Protein AF-A0A183B681-F1 (afdb_monomer_lite)

pLDDT: mean 75.97, std 15.19, range [44.88, 96.5]

Organism: NCBI:txid27848

Radius of gyration: 24.4 Å; chains: 1; bounding box: 61×31×56 Å

InterPro domains:
  IPR003008 Tubulin/FtsZ, GTPase domain [PF00091] (7-133)
  IPR036525 Tubulin/FtsZ, GTPase domain superfamily [G3DSA:3.40.50.1440] (4-135)
  IPR036525 Tubulin/FtsZ, GTPase domain superfamily [SSF52490] (5-134)

Sequence (135 aa):
MYRERQLIHLHVGQAGVQTANALWELYCLEHQIKPDGRKEASAFDQLQKRISDTKTAGAKRLNVEDLDSRLIDTTEMRSAIKKPVPAPGSELNKAVEQTRDLDNAAHETLFEVSPFGQFVPRAIFVDSEPSVIGR

Structure (mmCIF, N/CA/C/O backbone):
data_AF-A0A183B681-F1
#
_entry.id   AF-A0A183B681-F1
#
loop_
_atom_site.group_PDB
_atom_site.id
_atom_site.type_symbol
_atom_site.label_atom_id
_atom_site.label_alt_id
_atom_site.label_comp_id
_atom_site.label_asym_id
_atom_site.label_entity_id
_atom_site.label_seq_id
_atom_site.pdbx_PDB_ins_code
_atom_site.Cartn_x
_atom_site.Cartn_y
_atom_site.Cartn_z
_atom_site.occupancy
_atom_site.B_iso_or_equiv
_atom_site.auth_seq_id
_atom_site.auth_comp_id
_atom_site.auth_asym_id
_atom_site.auth_atom_id
_atom_site.pdbx_PDB_model_num
ATOM 1 N N . MET A 1 1 ? 14.996 -7.060 23.087 1.00 44.88 1 MET A N 1
ATOM 2 C CA . MET A 1 1 ? 14.170 -6.072 22.365 1.00 44.88 1 MET A CA 1
ATOM 3 C C . MET A 1 1 ? 14.525 -6.206 20.891 1.00 44.88 1 MET A C 1
ATOM 5 O O . MET A 1 1 ? 15.626 -5.823 20.518 1.00 44.88 1 MET A O 1
ATOM 9 N N . TYR A 1 2 ? 13.701 -6.884 20.091 1.00 53.03 2 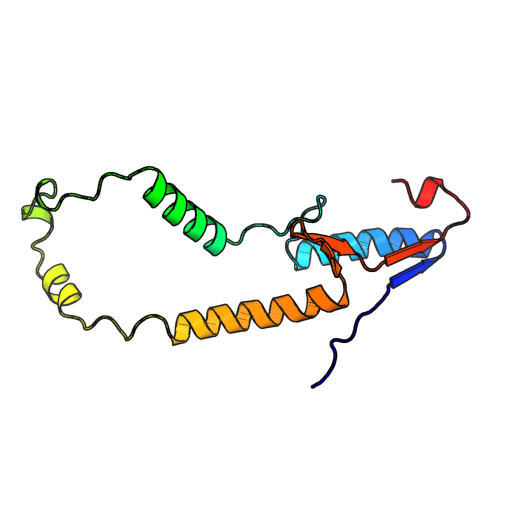TYR A N 1
ATOM 10 C CA . TYR A 1 2 ? 13.933 -6.967 18.645 1.00 53.03 2 TYR A CA 1
ATOM 11 C C . TYR A 1 2 ? 13.355 -5.705 18.004 1.00 53.03 2 TYR A C 1
ATOM 13 O O . TYR A 1 2 ? 12.236 -5.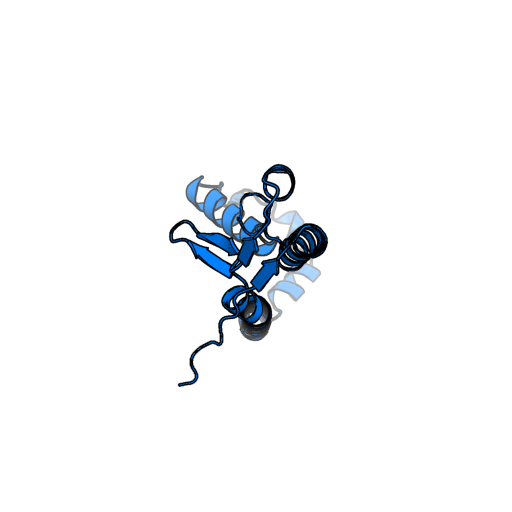323 18.326 1.00 53.03 2 TYR A O 1
ATOM 21 N N . ARG A 1 3 ? 14.140 -5.031 17.158 1.00 61.47 3 ARG A N 1
ATOM 22 C CA . ARG A 1 3 ? 13.639 -3.944 16.309 1.00 61.47 3 ARG A CA 1
ATOM 23 C C . ARG A 1 3 ? 12.778 -4.546 15.201 1.00 61.47 3 ARG A C 1
ATOM 25 O O . ARG A 1 3 ? 13.164 -5.567 14.627 1.00 61.47 3 ARG A O 1
ATOM 32 N N . GLU A 1 4 ? 11.660 -3.901 14.896 1.00 71.44 4 GLU A N 1
ATOM 33 C CA . GLU A 1 4 ? 10.856 -4.197 13.709 1.00 71.44 4 GLU A CA 1
ATOM 34 C C . GLU A 1 4 ? 11.713 -4.094 12.444 1.00 71.44 4 GLU A C 1
ATOM 36 O O . GLU A 1 4 ? 12.576 -3.218 12.312 1.00 71.44 4 GLU A O 1
ATOM 41 N N . ARG A 1 5 ? 11.507 -5.039 11.523 1.00 81.38 5 ARG A N 1
ATOM 42 C CA . ARG A 1 5 ? 12.205 -5.074 10.238 1.00 81.38 5 ARG A CA 1
ATOM 43 C C . ARG A 1 5 ? 11.362 -4.332 9.215 1.00 81.38 5 ARG A C 1
ATOM 45 O O . ARG A 1 5 ? 10.223 -4.711 8.957 1.00 81.38 5 ARG A O 1
ATOM 52 N N . GLN A 1 6 ? 11.946 -3.292 8.639 1.00 84.69 6 GLN A N 1
ATOM 53 C CA . GLN A 1 6 ? 11.330 -2.483 7.595 1.00 84.69 6 GLN A CA 1
ATOM 54 C C . GLN A 1 6 ? 11.889 -2.891 6.237 1.00 84.69 6 GLN A C 1
ATOM 56 O O . GLN A 1 6 ? 13.064 -3.256 6.131 1.00 84.69 6 GLN A O 1
ATOM 61 N N . LEU A 1 7 ? 11.047 -2.822 5.210 1.00 89.44 7 LEU A N 1
ATOM 62 C CA . LEU A 1 7 ? 11.406 -3.183 3.847 1.00 89.44 7 LEU A CA 1
ATOM 63 C C . LEU A 1 7 ? 11.119 -1.998 2.920 1.00 89.44 7 LEU A C 1
ATOM 65 O O . LEU 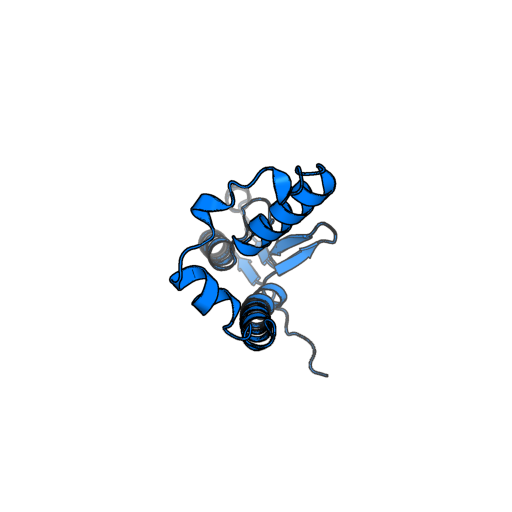A 1 7 ? 10.088 -1.345 3.039 1.00 89.44 7 LEU A O 1
ATOM 69 N N . ILE A 1 8 ? 12.055 -1.707 2.014 1.00 93.44 8 ILE A N 1
ATOM 70 C CA . ILE A 1 8 ? 11.882 -0.694 0.967 1.00 93.44 8 ILE A CA 1
ATOM 71 C C . ILE A 1 8 ? 11.757 -1.419 -0.368 1.00 93.44 8 ILE A C 1
ATOM 73 O O . ILE A 1 8 ? 12.655 -2.165 -0.761 1.00 93.44 8 ILE A O 1
ATOM 77 N N . HIS A 1 9 ? 10.651 -1.188 -1.067 1.00 95.00 9 HIS A N 1
ATOM 78 C CA . HIS A 1 9 ? 10.435 -1.672 -2.422 1.00 95.00 9 HIS A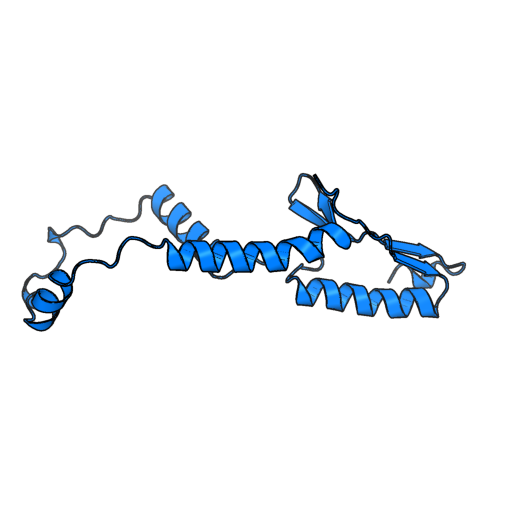 CA 1
ATOM 79 C C . HIS A 1 9 ? 11.103 -0.728 -3.429 1.00 95.00 9 HIS A C 1
ATOM 81 O O . HIS A 1 9 ? 10.773 0.453 -3.484 1.00 95.00 9 HIS A O 1
ATOM 87 N N . LEU A 1 10 ? 12.019 -1.241 -4.251 1.00 96.25 10 LEU A N 1
ATOM 88 C CA . LEU A 1 10 ? 12.596 -0.505 -5.378 1.00 96.25 10 LEU A CA 1
ATOM 89 C C . LEU A 1 10 ? 12.091 -1.112 -6.687 1.00 96.25 10 LEU A C 1
ATOM 91 O O . LEU A 1 10 ? 12.391 -2.263 -7.002 1.00 96.25 10 LEU A O 1
ATOM 95 N N . HIS A 1 11 ? 11.351 -0.324 -7.457 1.00 96.50 11 HIS A N 1
ATOM 96 C CA . HIS A 1 11 ? 10.763 -0.729 -8.726 1.00 96.50 11 HIS A CA 1
ATOM 97 C C . HIS A 1 11 ? 11.400 0.069 -9.861 1.00 96.50 11 HIS A C 1
ATOM 99 O O . HIS A 1 11 ? 11.307 1.295 -9.890 1.00 96.50 11 HIS A O 1
ATOM 105 N N . VAL A 1 12 ? 12.074 -0.627 -10.780 1.00 95.75 12 VAL A N 1
ATOM 106 C CA . VAL A 1 12 ? 12.876 -0.001 -11.840 1.00 95.75 12 VAL A CA 1
ATOM 107 C C . VAL A 1 12 ? 12.372 -0.414 -13.218 1.00 95.75 12 VAL A C 1
ATOM 109 O O . VAL A 1 12 ? 12.181 -1.602 -13.487 1.00 95.75 12 VAL A O 1
ATOM 112 N N . GLY A 1 13 ? 12.213 0.576 -14.092 1.00 95.69 13 GLY A N 1
ATOM 113 C CA . GLY A 1 13 ? 11.792 0.425 -15.477 1.00 95.69 13 GLY A CA 1
ATOM 114 C C . GLY A 1 13 ? 10.314 0.072 -15.638 1.00 95.69 13 GLY A C 1
ATOM 115 O O . GLY A 1 13 ? 9.612 -0.289 -14.689 1.00 95.69 13 GLY A O 1
ATOM 116 N N . GLN A 1 14 ? 9.863 0.118 -16.888 1.00 94.44 14 GLN A N 1
ATOM 117 C CA . GLN A 1 14 ? 8.446 0.102 -17.231 1.00 94.44 14 GLN A CA 1
ATOM 118 C C . GLN A 1 14 ? 7.693 -1.132 -16.717 1.00 94.44 14 GLN A C 1
ATOM 120 O O . GLN A 1 14 ? 6.569 -1.020 -16.224 1.00 94.44 14 GLN A O 1
ATOM 125 N N . ALA A 1 15 ? 8.304 -2.314 -16.809 1.00 94.69 15 ALA A N 1
ATOM 126 C CA . ALA A 1 15 ? 7.712 -3.549 -16.296 1.00 94.69 15 ALA A CA 1
ATOM 127 C C . ALA A 1 15 ? 7.658 -3.564 -14.759 1.00 94.69 15 ALA A C 1
ATOM 129 O O . ALA A 1 15 ? 6.668 -4.013 -14.176 1.00 94.69 15 ALA A O 1
ATOM 130 N N . GLY A 1 16 ? 8.705 -3.050 -14.106 1.00 95.44 16 GLY A N 1
ATOM 131 C CA . GLY A 1 16 ? 8.790 -2.968 -12.653 1.00 95.44 16 GLY A CA 1
ATOM 132 C C . GLY A 1 16 ? 7.723 -2.044 -12.079 1.00 95.44 16 GLY A C 1
ATOM 133 O O . GLY A 1 16 ? 7.015 -2.445 -11.161 1.00 95.44 16 GLY A O 1
ATOM 134 N N . VAL A 1 17 ? 7.562 -0.851 -12.659 1.00 94.56 17 VAL A N 1
ATOM 135 C CA . VAL A 1 17 ? 6.559 0.137 -12.229 1.00 94.56 17 VAL A CA 1
ATOM 136 C C . VAL A 1 17 ? 5.134 -0.378 -12.436 1.00 94.56 17 VAL A C 1
ATOM 138 O O . VAL A 1 17 ? 4.323 -0.314 -11.519 1.00 94.56 17 VAL A O 1
ATOM 141 N N . GLN A 1 18 ? 4.825 -0.968 -13.594 1.00 93.12 18 GLN A N 1
ATOM 142 C CA . GLN A 1 18 ? 3.479 -1.502 -13.841 1.00 93.12 18 GLN A CA 1
ATOM 143 C C . GLN A 1 18 ? 3.121 -2.650 -12.894 1.00 93.12 18 GLN A C 1
ATOM 145 O O . GLN A 1 18 ? 2.011 -2.701 -12.368 1.00 93.12 18 GLN A O 1
ATOM 150 N N . THR A 1 19 ? 4.072 -3.551 -12.637 1.00 95.38 19 THR A N 1
ATOM 151 C CA . THR A 1 19 ? 3.871 -4.641 -11.672 1.00 95.38 19 THR A CA 1
ATOM 152 C C . THR A 1 19 ? 3.677 -4.086 -10.263 1.00 95.38 19 THR A C 1
ATOM 154 O O . THR A 1 19 ? 2.816 -4.550 -9.521 1.00 95.38 19 THR A O 1
ATOM 157 N N . ALA A 1 20 ? 4.459 -3.072 -9.898 1.00 95.12 20 ALA A N 1
ATOM 158 C CA . ALA A 1 20 ? 4.370 -2.421 -8.604 1.00 95.12 20 ALA A CA 1
ATOM 159 C C . ALA A 1 20 ? 3.009 -1.768 -8.368 1.00 95.12 20 ALA A C 1
ATOM 161 O O . ALA A 1 20 ? 2.467 -1.929 -7.282 1.00 95.12 20 ALA A O 1
ATOM 162 N N . ASN A 1 21 ? 2.436 -1.093 -9.366 1.00 93.31 21 ASN A N 1
ATOM 163 C CA . ASN A 1 21 ? 1.109 -0.489 -9.236 1.00 93.31 21 ASN A CA 1
ATOM 164 C C . ASN A 1 21 ? 0.057 -1.542 -8.866 1.00 93.31 21 ASN A C 1
ATOM 166 O O . ASN A 1 21 ? -0.654 -1.373 -7.879 1.00 93.31 21 ASN A O 1
ATOM 170 N N . ALA A 1 22 ? 0.039 -2.676 -9.572 1.00 94.00 22 ALA A N 1
ATOM 171 C CA . ALA A 1 22 ? -0.872 -3.776 -9.257 1.00 94.00 22 ALA A CA 1
ATOM 172 C C . ALA A 1 22 ? -0.618 -4.380 -7.860 1.00 94.00 22 ALA A C 1
ATOM 174 O O . ALA A 1 22 ? -1.563 -4.704 -7.141 1.00 94.00 22 ALA A O 1
ATOM 175 N N . LEU A 1 23 ? 0.649 -4.515 -7.449 1.00 94.56 23 LEU A N 1
ATOM 176 C CA . LEU A 1 23 ? 1.002 -5.008 -6.112 1.00 94.56 23 LEU A CA 1
ATOM 177 C C . LEU A 1 23 ? 0.544 -4.052 -5.008 1.00 94.56 23 LEU A C 1
ATOM 179 O O . LEU A 1 23 ? -0.015 -4.500 -4.014 1.00 94.56 23 LEU A O 1
ATOM 183 N N . TRP A 1 24 ? 0.754 -2.748 -5.175 1.00 93.75 24 TRP A N 1
ATOM 184 C CA . TRP A 1 24 ? 0.355 -1.752 -4.182 1.00 93.75 24 TRP A CA 1
ATOM 185 C C . TRP A 1 24 ? -1.161 -1.590 -4.100 1.00 93.75 24 TRP A C 1
ATOM 187 O O . TRP A 1 24 ? -1.678 -1.412 -3.000 1.00 93.75 24 TRP A O 1
ATOM 197 N N . GLU A 1 25 ? -1.887 -1.725 -5.212 1.00 92.88 25 GLU A N 1
ATOM 198 C CA . GLU A 1 25 ? -3.349 -1.842 -5.183 1.00 92.88 25 GLU A CA 1
ATOM 199 C C . GLU A 1 25 ? -3.792 -3.054 -4.355 1.00 92.88 25 GLU A C 1
ATOM 201 O O . GLU A 1 25 ? -4.648 -2.921 -3.478 1.00 92.88 25 GLU A O 1
ATOM 206 N N . LEU A 1 26 ? -3.171 -4.217 -4.573 1.00 92.56 26 LEU A N 1
ATOM 207 C CA . LEU A 1 26 ? -3.486 -5.432 -3.824 1.00 92.56 26 LEU A CA 1
ATOM 208 C C . LEU A 1 26 ? -3.168 -5.287 -2.329 1.00 92.56 26 LEU A C 1
ATOM 210 O O . LEU A 1 26 ? -4.022 -5.595 -1.501 1.00 92.56 26 LEU A O 1
ATOM 214 N N . TYR A 1 27 ? -1.991 -4.767 -1.973 1.00 91.12 27 TYR A N 1
ATOM 215 C CA . TYR A 1 27 ? -1.615 -4.536 -0.574 1.00 91.12 27 TYR A CA 1
ATOM 216 C C . TYR A 1 27 ? -2.572 -3.567 0.118 1.00 91.12 27 TYR A C 1
ATOM 218 O O . TYR A 1 27 ? -2.966 -3.788 1.263 1.00 91.12 27 TYR A O 1
ATOM 226 N N . CYS A 1 28 ? -2.994 -2.509 -0.575 1.00 91.06 28 CYS A N 1
ATOM 227 C CA . CYS A 1 28 ? -4.004 -1.599 -0.053 1.00 91.06 28 CYS A CA 1
ATOM 228 C C . CYS A 1 28 ? -5.335 -2.322 0.198 1.00 91.06 28 CYS A C 1
ATOM 230 O O . CYS A 1 28 ? -5.916 -2.157 1.269 1.00 91.06 28 CYS A O 1
ATOM 232 N N . LEU A 1 29 ? -5.796 -3.169 -0.726 1.00 88.81 29 LEU A N 1
ATOM 233 C CA . LEU A 1 29 ? -7.033 -3.937 -0.555 1.00 88.81 29 LEU A CA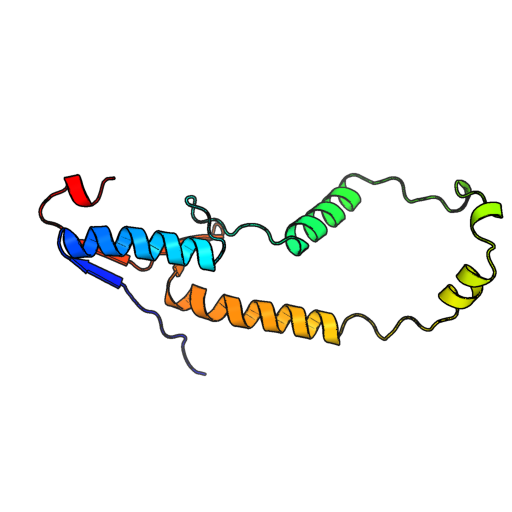 1
ATOM 234 C C . LEU A 1 29 ? -6.958 -4.927 0.613 1.00 88.81 29 LEU A C 1
ATOM 236 O O . LEU A 1 29 ? -7.870 -4.961 1.439 1.00 88.81 29 LEU A O 1
ATOM 240 N N . GLU A 1 30 ? -5.871 -5.692 0.720 1.00 88.19 30 GLU A N 1
ATOM 241 C CA . GLU A 1 30 ? -5.666 -6.659 1.808 1.00 88.19 30 GLU A CA 1
ATOM 242 C C . GLU A 1 30 ? -5.690 -5.974 3.180 1.00 88.19 30 GLU A C 1
ATOM 244 O O . GLU A 1 30 ? -6.303 -6.473 4.127 1.00 88.19 30 GLU A O 1
ATOM 249 N N . HIS A 1 31 ? -5.102 -4.780 3.273 1.00 84.75 31 HIS A N 1
ATOM 250 C CA . HIS A 1 31 ? -5.036 -4.007 4.512 1.00 84.75 31 HIS A CA 1
ATOM 251 C C . HIS A 1 31 ? -6.196 -3.026 4.714 1.00 84.75 31 HIS A C 1
ATOM 253 O O . HIS A 1 31 ? -6.185 -2.261 5.684 1.00 84.75 31 HIS A O 1
ATOM 259 N N . GLN A 1 32 ? -7.198 -3.047 3.829 1.00 88.62 32 GLN A N 1
ATOM 260 C CA . GLN A 1 32 ? -8.328 -2.114 3.821 1.00 88.62 32 GLN A CA 1
ATOM 261 C C . GLN A 1 32 ? -7.885 -0.640 3.841 1.00 88.62 32 GLN A C 1
ATOM 263 O O . GLN A 1 32 ? -8.503 0.207 4.483 1.00 88.62 32 GLN A O 1
ATOM 268 N N . ILE A 1 33 ? -6.787 -0.321 3.163 1.00 89.75 33 ILE A N 1
ATOM 269 C CA . ILE A 1 33 ? -6.288 1.038 2.974 1.00 89.75 33 ILE A CA 1
ATOM 270 C C . ILE A 1 33 ? -6.911 1.589 1.695 1.00 89.75 33 ILE A C 1
ATOM 272 O O . ILE A 1 33 ? -6.820 1.004 0.617 1.00 89.75 33 ILE A O 1
ATOM 276 N N . LYS A 1 34 ? -7.570 2.734 1.815 1.00 91.44 34 LYS A N 1
ATOM 277 C CA . LYS A 1 34 ? -8.166 3.443 0.686 1.00 91.44 34 LYS A CA 1
ATOM 278 C C . LYS A 1 34 ? -7.085 4.137 -0.152 1.00 91.44 34 LYS A C 1
ATOM 280 O O . LYS A 1 34 ? -6.005 4.418 0.367 1.00 91.44 34 LYS A O 1
ATOM 285 N N . PRO A 1 35 ? -7.378 4.512 -1.412 1.00 90.81 35 PRO A N 1
ATOM 286 C CA . PRO A 1 35 ? -6.432 5.251 -2.255 1.00 90.81 35 PRO A CA 1
ATOM 287 C C . PRO A 1 35 ? -5.968 6.595 -1.668 1.00 90.81 35 PRO A C 1
ATOM 289 O O . PRO A 1 35 ? -4.920 7.106 -2.043 1.00 90.81 35 PRO A O 1
ATOM 292 N N . ASP A 1 36 ? -6.724 7.171 -0.726 1.00 91.44 36 ASP A N 1
ATOM 293 C CA . ASP A 1 36 ? -6.328 8.369 0.026 1.00 91.44 36 ASP A CA 1
ATOM 294 C C . ASP A 1 36 ? -5.340 8.069 1.173 1.00 91.44 36 ASP A C 1
ATOM 296 O O . ASP A 1 36 ? -4.959 8.968 1.923 1.00 91.44 36 ASP A O 1
ATOM 300 N N . GLY A 1 37 ? -4.922 6.812 1.329 1.00 89.56 37 GLY A N 1
ATOM 301 C CA . GLY A 1 37 ? -4.028 6.335 2.374 1.00 89.56 37 GLY A CA 1
ATOM 302 C C . GLY A 1 37 ? -4.695 6.178 3.740 1.00 89.56 37 GLY A C 1
ATOM 303 O O . GLY A 1 37 ? -3.988 6.024 4.731 1.00 89.56 37 GLY A O 1
ATOM 304 N N . ARG A 1 38 ? -6.029 6.232 3.854 1.00 89.38 38 ARG A N 1
ATOM 305 C CA . ARG A 1 38 ? -6.729 6.012 5.131 1.00 89.38 38 ARG A CA 1
ATOM 306 C C . ARG A 1 38 ? -7.239 4.583 5.243 1.00 89.38 38 ARG A C 1
ATOM 308 O O . ARG A 1 38 ? -7.832 4.058 4.305 1.00 89.38 38 ARG A O 1
ATOM 315 N N . LYS A 1 39 ? -7.080 3.969 6.417 1.00 85.69 39 LYS A N 1
ATOM 316 C CA . LYS A 1 39 ? -7.678 2.657 6.697 1.00 85.69 39 LYS A CA 1
ATOM 317 C C . LYS A 1 39 ? -9.202 2.782 6.778 1.00 85.69 39 LYS A C 1
ATOM 319 O O . LYS A 1 39 ? -9.733 3.745 7.339 1.00 85.69 39 LYS A O 1
ATOM 324 N N . GLU A 1 40 ? -9.915 1.835 6.189 1.00 82.81 40 GLU A N 1
ATOM 325 C CA . GLU A 1 40 ? -11.357 1.740 6.312 1.00 82.81 40 GLU A CA 1
ATOM 326 C C . GLU A 1 40 ? -11.720 1.422 7.763 1.00 82.81 40 GLU A C 1
ATOM 328 O O . GLU A 1 40 ? -11.130 0.551 8.399 1.00 82.81 40 GLU A O 1
ATOM 333 N N . ALA A 1 41 ? -12.672 2.177 8.314 1.00 71.81 41 ALA A N 1
ATOM 334 C CA . ALA A 1 41 ? -13.126 1.945 9.674 1.00 71.81 41 ALA A CA 1
ATOM 335 C C . ALA A 1 41 ? -13.787 0.567 9.736 1.00 71.81 41 ALA A C 1
ATOM 337 O O . ALA A 1 41 ? -14.765 0.326 9.020 1.00 71.81 41 ALA A O 1
ATOM 338 N N . SER A 1 42 ? -13.293 -0.311 10.608 1.00 70.31 42 SER A N 1
ATOM 339 C CA . SER A 1 42 ? -13.921 -1.612 10.814 1.00 70.31 42 SER A CA 1
ATOM 340 C C . SER A 1 42 ? -15.364 -1.430 11.295 1.00 70.31 42 SER A C 1
ATOM 342 O O . SER A 1 42 ? -15.732 -0.388 11.850 1.00 70.31 42 SER A O 1
ATOM 344 N N . ALA A 1 43 ? -16.208 -2.451 11.129 1.00 72.50 43 ALA A N 1
ATOM 345 C CA . ALA A 1 43 ? -17.572 -2.420 11.666 1.00 72.50 43 ALA A CA 1
ATOM 346 C C . ALA A 1 43 ? -17.590 -2.095 13.174 1.00 72.50 43 ALA A C 1
ATOM 348 O O . ALA A 1 43 ? -18.498 -1.419 13.663 1.00 72.50 43 ALA A O 1
ATOM 349 N N . PHE A 1 44 ? -16.551 -2.526 13.896 1.00 71.69 44 PHE A N 1
ATOM 350 C CA . PHE A 1 44 ? -16.349 -2.209 15.301 1.00 71.69 44 PHE A CA 1
ATOM 351 C C . PHE A 1 44 ? -16.017 -0.726 15.524 1.00 71.69 44 PHE A C 1
ATOM 353 O O . PHE A 1 44 ? -16.672 -0.086 16.344 1.00 71.69 44 PHE A O 1
ATOM 360 N N . ASP A 1 45 ? -15.089 -0.145 14.757 1.00 72.19 45 ASP A N 1
ATOM 361 C CA . ASP A 1 45 ? -14.747 1.284 14.850 1.00 72.19 45 ASP A CA 1
ATOM 362 C C . ASP A 1 45 ? -15.954 2.172 14.532 1.00 72.19 45 ASP A C 1
ATOM 364 O O . ASP A 1 45 ? -16.222 3.164 15.216 1.00 72.19 45 ASP A O 1
ATOM 368 N N . GLN A 1 46 ? -16.732 1.785 13.518 1.00 75.31 46 GLN A N 1
ATOM 369 C CA . GLN A 1 46 ? -17.972 2.464 13.151 1.00 75.31 46 GLN A CA 1
ATOM 370 C C . GLN A 1 46 ? -18.997 2.397 14.287 1.00 75.31 46 GLN A C 1
ATOM 372 O O . GLN A 1 46 ? -19.628 3.405 14.612 1.00 75.31 46 GLN A O 1
ATOM 377 N N . LEU A 1 47 ? -19.157 1.233 14.921 1.00 77.62 47 LEU A N 1
ATOM 378 C CA . LEU A 1 47 ? -20.051 1.067 16.062 1.00 77.62 47 LEU A CA 1
ATOM 379 C C . LEU A 1 47 ? -19.585 1.892 17.266 1.00 77.62 47 LEU A C 1
ATOM 381 O O . LEU A 1 47 ? -20.392 2.593 17.874 1.00 77.62 47 LEU A O 1
ATOM 385 N N . GLN A 1 48 ? -18.297 1.846 17.596 1.00 76.81 48 GLN A N 1
ATOM 386 C CA . GLN A 1 48 ? -17.727 2.592 18.711 1.00 76.81 48 GLN A CA 1
ATOM 387 C C . GLN A 1 48 ? -17.895 4.101 18.506 1.00 76.81 48 GLN A C 1
ATOM 389 O O . GLN A 1 48 ? -18.322 4.802 19.428 1.00 76.81 48 GLN A O 1
ATOM 394 N N . LYS A 1 49 ? -17.666 4.586 17.279 1.00 77.88 49 LYS A N 1
ATOM 395 C CA . LYS A 1 49 ? -17.955 5.968 16.889 1.00 77.88 49 LYS A CA 1
ATOM 396 C C . LYS A 1 49 ? -19.435 6.300 17.079 1.00 77.88 49 LYS A C 1
ATOM 398 O O . LYS A 1 49 ? -19.747 7.263 17.768 1.00 77.88 49 LYS A O 1
ATOM 403 N N . ARG A 1 50 ? -20.352 5.465 16.573 1.00 77.69 50 ARG A N 1
ATOM 404 C CA . ARG A 1 50 ? -21.803 5.663 16.748 1.00 77.69 50 ARG A CA 1
ATOM 405 C C . ARG A 1 50 ? -22.210 5.721 18.217 1.00 77.69 50 ARG A C 1
ATOM 407 O O . ARG A 1 50 ? -23.011 6.575 18.579 1.00 77.69 50 ARG A O 1
ATOM 414 N N . ILE A 1 51 ? -21.674 4.847 19.068 1.00 82.19 51 ILE A N 1
ATOM 415 C CA . ILE A 1 51 ? -21.953 4.851 20.512 1.00 82.19 51 ILE A CA 1
ATOM 416 C C . ILE A 1 51 ? -21.451 6.149 21.148 1.00 82.19 51 ILE A C 1
ATOM 418 O O . ILE A 1 51 ? -22.159 6.737 21.964 1.00 82.19 51 ILE A O 1
ATOM 422 N N . SER A 1 52 ? -20.250 6.598 20.780 1.00 74.44 52 SER A N 1
ATOM 423 C CA . SER A 1 52 ? -19.689 7.862 21.256 1.00 74.44 52 SER A CA 1
ATOM 424 C C . SER A 1 52 ? -20.552 9.048 20.830 1.00 74.44 52 SER A C 1
ATOM 426 O O . SER A 1 52 ? -21.003 9.792 21.693 1.00 74.44 52 SER A O 1
ATOM 428 N N . ASP A 1 53 ? -20.868 9.158 19.538 1.00 79.62 53 ASP A N 1
ATOM 429 C CA . ASP A 1 53 ? -21.703 10.223 18.969 1.00 79.62 53 ASP A CA 1
ATOM 430 C C . ASP A 1 53 ? -23.098 10.254 19.615 1.00 79.62 53 ASP A C 1
ATOM 432 O O . ASP A 1 53 ? -23.634 11.314 19.921 1.00 79.62 53 ASP A O 1
ATOM 436 N N . THR A 1 54 ? -23.669 9.081 19.902 1.00 72.00 54 THR A N 1
ATOM 437 C CA . THR A 1 54 ? -24.961 8.931 20.595 1.00 72.00 54 THR A CA 1
ATOM 438 C C . THR A 1 54 ? -24.888 9.418 22.052 1.00 72.00 54 THR A C 1
ATOM 440 O O . THR A 1 54 ? -25.857 9.981 22.566 1.00 72.00 54 THR A O 1
ATOM 443 N N . LYS A 1 55 ? -23.740 9.249 22.728 1.00 71.62 55 LYS A N 1
ATOM 444 C CA . LYS A 1 55 ? -23.508 9.782 24.083 1.00 71.62 55 LYS A CA 1
ATOM 445 C C . LYS A 1 55 ? -23.353 11.303 24.077 1.00 71.62 55 LYS A C 1
ATOM 447 O O . LYS A 1 55 ? -23.913 11.955 24.953 1.00 71.62 55 LYS A O 1
ATOM 452 N N . THR A 1 56 ? -22.631 11.871 23.111 1.00 68.62 56 THR A N 1
ATOM 453 C CA . THR A 1 56 ? -22.438 13.329 22.987 1.00 68.62 56 THR A CA 1
ATOM 454 C C . THR A 1 56 ? -23.683 14.051 22.488 1.00 68.62 56 THR A C 1
ATOM 456 O O . THR A 1 56 ? -23.959 15.153 22.949 1.00 68.62 56 THR A O 1
ATOM 459 N N . ALA A 1 57 ? -24.472 13.430 21.609 1.00 69.62 57 ALA A N 1
ATOM 460 C CA . ALA A 1 57 ? -25.744 13.971 21.134 1.00 69.62 57 ALA A CA 1
ATOM 461 C C . ALA A 1 57 ? -26.876 13.880 22.175 1.00 69.62 57 ALA A C 1
ATOM 463 O O . ALA A 1 57 ? -27.999 14.287 21.889 1.00 69.62 57 ALA A O 1
ATOM 464 N N . GLY A 1 58 ? -26.602 13.341 23.371 1.00 62.47 58 GLY A N 1
ATOM 465 C CA . GLY A 1 58 ? -27.594 13.229 24.434 1.00 62.47 58 GLY A CA 1
ATOM 466 C C . GLY A 1 58 ? -28.780 12.373 24.007 1.00 62.47 58 GLY A C 1
ATOM 467 O O . GLY A 1 58 ? -29.926 12.796 24.146 1.00 62.47 58 GLY A O 1
ATOM 468 N N . ALA A 1 59 ? -28.524 11.183 23.453 1.00 61.75 59 ALA A N 1
ATOM 469 C CA . ALA A 1 59 ? -29.607 10.266 23.130 1.00 61.75 59 ALA A CA 1
ATOM 470 C C . ALA A 1 59 ? -30.498 10.064 24.356 1.00 61.75 59 ALA A C 1
ATOM 472 O O . ALA A 1 59 ? -29.996 9.792 25.453 1.00 61.75 59 ALA A O 1
ATOM 473 N N . LYS A 1 60 ? -31.815 10.225 24.161 1.00 60.84 60 LYS A N 1
ATOM 474 C CA . LYS A 1 60 ? -32.812 10.048 25.216 1.00 60.84 60 LYS A CA 1
ATOM 475 C C . LYS A 1 60 ? -32.546 8.686 25.850 1.00 60.84 60 LYS A C 1
ATOM 477 O O . LYS A 1 60 ? -32.728 7.653 25.205 1.00 60.84 60 LYS A O 1
ATOM 482 N N . ARG A 1 61 ? -32.057 8.691 27.095 1.00 58.91 61 ARG A N 1
ATOM 483 C CA . ARG A 1 61 ? -31.970 7.478 27.906 1.00 58.91 61 ARG A CA 1
ATOM 484 C C . ARG A 1 61 ? -33.355 6.847 27.833 1.00 58.91 61 ARG A C 1
ATOM 486 O O . ARG A 1 61 ? -34.340 7.545 28.059 1.00 58.91 61 ARG A O 1
ATOM 493 N N . LEU A 1 62 ? -33.435 5.577 27.443 1.00 58.22 62 LEU A N 1
ATOM 494 C CA . LEU A 1 62 ? -34.687 4.836 27.535 1.00 58.22 62 LEU A CA 1
ATOM 495 C C . LEU A 1 62 ? -35.122 4.911 29.001 1.00 58.22 62 LEU A C 1
ATOM 497 O O . LEU A 1 62 ? -34.483 4.318 29.871 1.00 58.22 62 LEU A O 1
ATOM 501 N N . ASN A 1 63 ? -36.133 5.731 29.276 1.00 54.69 63 ASN A N 1
ATOM 502 C CA . ASN A 1 63 ? -36.691 5.858 30.607 1.00 54.69 63 ASN A CA 1
ATOM 503 C C . ASN A 1 63 ? -37.489 4.587 30.862 1.00 54.69 63 ASN A C 1
ATOM 505 O O . ASN A 1 63 ? -38.335 4.212 30.053 1.00 54.69 63 ASN A O 1
ATOM 509 N N . VAL A 1 64 ? -37.213 3.924 31.982 1.00 59.22 64 VAL A N 1
ATOM 510 C CA . VAL A 1 64 ? -37.915 2.692 32.377 1.00 59.22 64 VAL A CA 1
ATOM 511 C C . VAL A 1 64 ? -39.428 2.933 32.490 1.00 59.22 64 VAL A C 1
ATOM 513 O O . VAL A 1 64 ? -40.213 2.025 32.252 1.00 59.22 64 VAL A O 1
ATOM 516 N N . GLU A 1 65 ? -39.827 4.172 32.780 1.00 63.19 65 GLU A N 1
ATOM 517 C CA . GLU A 1 65 ? -41.219 4.626 32.874 1.00 63.19 65 GLU A CA 1
ATOM 518 C C . GLU A 1 65 ? -41.964 4.641 31.525 1.00 63.19 65 GLU A C 1
ATOM 520 O O . GLU A 1 65 ? -43.180 4.480 31.510 1.00 63.19 65 GLU A O 1
ATOM 525 N N . ASP A 1 66 ? -41.250 4.777 30.399 1.00 63.34 66 ASP A N 1
ATOM 526 C CA . ASP A 1 66 ? -41.832 4.784 29.044 1.00 63.34 66 ASP A CA 1
ATOM 527 C C . ASP A 1 66 ? -42.019 3.351 28.484 1.00 63.34 66 ASP A C 1
ATOM 529 O O . ASP A 1 66 ? -42.525 3.167 27.375 1.00 63.34 66 ASP A O 1
ATOM 533 N N . LEU A 1 67 ? -41.582 2.322 29.222 1.00 63.16 67 LEU A N 1
ATOM 534 C CA . LEU A 1 67 ? -41.596 0.926 28.791 1.00 63.16 67 LEU A CA 1
ATOM 535 C C . LEU A 1 67 ? -42.836 0.220 29.366 1.00 63.16 67 LEU A C 1
ATOM 537 O O . LEU A 1 67 ? -42.968 0.082 30.582 1.00 63.16 67 LEU A O 1
ATOM 541 N N . ASP A 1 68 ? -43.756 -0.240 28.511 1.00 68.12 68 ASP A N 1
ATOM 542 C CA . ASP A 1 68 ? -44.959 -0.944 28.977 1.00 68.12 68 ASP A CA 1
ATOM 543 C C . ASP A 1 68 ? -44.570 -2.258 29.674 1.00 68.12 68 ASP A C 1
ATOM 545 O O . ASP A 1 68 ? -44.211 -3.256 29.044 1.00 68.12 68 ASP A O 1
ATOM 549 N N . SER A 1 69 ? -44.652 -2.247 31.005 1.00 60.12 69 SER A N 1
ATOM 550 C CA . SER A 1 69 ? -44.351 -3.376 31.896 1.00 60.12 69 SER A CA 1
ATOM 551 C C . SER A 1 69 ? -45.026 -4.696 31.500 1.00 60.12 69 SER A C 1
ATOM 553 O O . SER A 1 69 ? -44.495 -5.767 31.793 1.00 60.12 69 SER A O 1
ATOM 555 N N . ARG A 1 70 ? -46.154 -4.641 30.778 1.00 66.12 70 ARG A N 1
ATOM 556 C CA . ARG A 1 70 ? -46.902 -5.820 30.313 1.00 66.12 70 ARG A CA 1
ATOM 557 C C . ARG A 1 70 ? -46.170 -6.617 29.227 1.00 66.12 70 ARG A C 1
ATOM 559 O O . ARG A 1 70 ? -46.457 -7.797 29.065 1.00 66.12 70 ARG A O 1
ATOM 566 N N . LEU A 1 71 ? -45.233 -6.001 28.500 1.00 60.19 71 LEU A N 1
ATOM 567 C CA . LEU A 1 71 ? -44.435 -6.644 27.442 1.00 60.19 71 LEU A CA 1
ATOM 568 C C . LEU A 1 71 ? -43.125 -7.269 27.954 1.00 60.19 71 LEU A C 1
ATOM 570 O O . LEU A 1 71 ? -42.492 -8.043 27.239 1.00 60.19 71 LEU A O 1
ATOM 574 N N . ILE A 1 72 ? -42.709 -6.939 29.179 1.00 59.66 72 ILE A N 1
ATOM 575 C CA . ILE A 1 72 ? -41.405 -7.321 29.750 1.00 59.66 72 ILE A CA 1
ATOM 576 C C . ILE A 1 72 ? -41.542 -8.537 30.677 1.00 59.66 72 ILE A C 1
ATOM 578 O O . ILE A 1 72 ? -40.564 -9.227 30.965 1.00 59.66 72 ILE A O 1
ATOM 582 N N . ASP A 1 73 ? -42.757 -8.836 31.141 1.00 59.44 73 ASP A N 1
ATOM 583 C CA . ASP A 1 73 ? -42.984 -9.901 32.113 1.00 59.44 73 ASP A CA 1
ATOM 584 C C . ASP A 1 73 ? -43.295 -11.257 31.468 1.00 59.44 73 ASP A C 1
ATOM 586 O O . ASP A 1 73 ? -44.331 -11.877 31.708 1.00 59.44 73 ASP A O 1
ATOM 590 N N . THR A 1 74 ? -42.386 -11.730 30.619 1.00 66.31 74 THR A N 1
ATOM 591 C CA . THR A 1 74 ? -42.408 -13.125 30.171 1.00 66.31 74 THR A CA 1
ATOM 592 C C . THR A 1 74 ? -41.513 -13.967 31.077 1.00 66.31 74 THR A C 1
ATOM 594 O O . THR A 1 74 ? -40.416 -13.562 31.477 1.00 66.31 74 THR A O 1
ATOM 597 N N . THR A 1 75 ? -41.961 -15.179 31.408 1.00 68.12 75 THR A N 1
ATOM 598 C CA . THR A 1 75 ? -41.191 -16.145 32.214 1.00 68.12 75 THR A CA 1
ATOM 599 C C . THR A 1 75 ? -39.799 -16.410 31.621 1.00 68.12 75 THR A C 1
ATOM 601 O O . THR A 1 75 ? -38.831 -16.623 32.355 1.00 68.12 75 THR A O 1
ATOM 604 N N . GLU A 1 76 ? -39.673 -16.311 30.297 1.00 67.19 76 GLU A N 1
ATOM 605 C CA . GLU A 1 76 ? -38.412 -16.426 29.564 1.00 67.19 76 GLU A CA 1
ATOM 606 C C . GLU A 1 76 ? -37.444 -15.270 29.866 1.00 67.19 76 GLU A C 1
ATOM 608 O O . GLU A 1 76 ? -36.273 -15.528 30.159 1.00 67.19 76 GLU A O 1
ATOM 613 N N . MET A 1 77 ? -37.911 -14.011 29.907 1.00 62.03 77 MET A N 1
ATOM 614 C CA . MET A 1 77 ? -37.067 -12.867 30.291 1.00 62.03 77 MET A CA 1
ATOM 615 C C . MET A 1 77 ? -36.574 -12.979 31.737 1.00 62.03 77 MET A C 1
ATOM 617 O O . MET A 1 77 ? -35.391 -12.753 32.002 1.00 62.03 77 MET A O 1
ATOM 621 N N . ARG A 1 78 ? -37.431 -13.407 32.676 1.00 64.88 78 ARG A N 1
ATOM 622 C CA . ARG A 1 78 ? -37.034 -13.639 34.081 1.00 64.88 78 ARG A CA 1
ATOM 623 C C . ARG A 1 78 ? -35.949 -14.709 34.211 1.00 64.88 78 ARG A C 1
ATOM 625 O O . ARG A 1 78 ? -35.031 -14.560 35.019 1.00 64.88 78 ARG A O 1
ATOM 632 N N . SER A 1 79 ? -36.032 -15.772 33.409 1.00 64.31 79 SER A N 1
ATOM 633 C CA . SER A 1 79 ? -34.999 -16.810 33.366 1.00 64.31 79 SER A CA 1
ATOM 634 C C . SER A 1 79 ? -33.701 -16.317 32.723 1.00 64.31 79 SER A C 1
ATOM 636 O O . SER A 1 79 ? -32.635 -16.788 33.115 1.00 64.31 79 SER A O 1
ATOM 638 N N . ALA A 1 80 ? -33.770 -15.405 31.751 1.00 61.31 80 ALA A N 1
ATOM 639 C CA . ALA A 1 80 ? -32.602 -14.851 31.072 1.00 61.31 80 ALA A CA 1
ATOM 640 C C . ALA A 1 80 ? -31.837 -13.838 31.942 1.00 61.31 80 ALA A C 1
ATOM 642 O O . ALA A 1 80 ? -30.614 -13.897 31.989 1.00 61.31 80 ALA A O 1
ATOM 643 N N . ILE A 1 81 ? -32.536 -12.976 32.693 1.00 62.31 81 ILE A N 1
ATOM 644 C CA . ILE A 1 81 ? -31.928 -11.975 33.596 1.00 62.31 81 ILE A CA 1
ATOM 645 C C . ILE A 1 81 ? -31.207 -12.638 34.780 1.00 62.31 81 ILE A C 1
ATOM 647 O O . ILE A 1 81 ? -30.203 -12.127 35.268 1.00 62.31 81 ILE A O 1
ATOM 651 N N . LYS A 1 82 ? -31.697 -13.797 35.240 1.00 66.69 82 LYS A N 1
ATOM 652 C CA . LYS A 1 82 ? -31.042 -14.582 36.298 1.00 66.69 82 LYS A CA 1
ATOM 653 C C . LYS A 1 82 ? -29.797 -15.333 35.831 1.00 66.69 82 LYS A C 1
ATOM 655 O O . LYS A 1 82 ? -29.083 -15.862 36.683 1.00 66.69 82 LYS A O 1
ATOM 6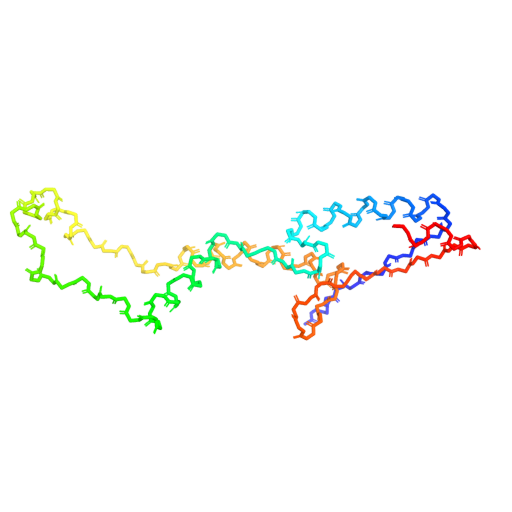60 N N . LYS A 1 83 ? -29.529 -15.417 34.521 1.00 63.25 83 LYS A N 1
ATOM 661 C CA . LYS A 1 83 ? -28.275 -16.011 34.058 1.00 63.25 83 LYS A CA 1
ATOM 662 C C . LYS A 1 83 ? -27.143 -15.056 34.437 1.00 63.25 83 LYS A C 1
ATOM 664 O O . LYS A 1 83 ? -27.200 -13.890 34.050 1.00 63.25 83 LYS A O 1
ATOM 669 N N . PRO A 1 84 ? -26.136 -15.513 35.201 1.00 55.62 84 PRO A N 1
ATOM 670 C CA . PRO A 1 84 ? -24.978 -14.685 35.486 1.00 55.62 84 PRO A CA 1
ATOM 671 C C . PRO A 1 84 ? -24.376 -14.245 34.154 1.00 55.62 84 PRO A C 1
ATOM 673 O O . PRO A 1 84 ? -24.118 -15.079 33.283 1.00 55.62 84 PRO A O 1
ATOM 676 N N . VAL A 1 85 ? -24.208 -12.932 33.984 1.00 55.53 85 VAL A N 1
ATOM 677 C CA . VAL A 1 85 ? -23.494 -12.385 32.832 1.00 55.53 85 VAL A CA 1
ATOM 678 C C . VAL A 1 85 ? -22.103 -13.026 32.863 1.00 55.53 85 VAL A C 1
ATOM 680 O O . VAL A 1 85 ? -21.422 -12.899 33.887 1.00 55.53 85 VAL A O 1
ATOM 683 N N . PRO A 1 86 ? -21.697 -13.775 31.821 1.00 57.16 86 PRO A N 1
ATOM 684 C CA . PRO A 1 86 ? -20.368 -14.367 31.782 1.00 57.16 86 PRO A CA 1
ATOM 685 C C . PRO A 1 86 ? -19.334 -13.258 31.991 1.00 57.16 86 PRO A C 1
ATOM 687 O O . PRO A 1 86 ? -19.544 -12.129 31.538 1.00 57.16 86 PRO A O 1
ATOM 690 N N . ALA A 1 87 ? -18.270 -13.555 32.744 1.00 58.44 87 ALA A N 1
ATOM 691 C CA . ALA A 1 87 ? -17.280 -12.565 33.161 1.00 58.44 87 ALA A CA 1
ATOM 692 C C . ALA A 1 87 ? -16.878 -11.657 31.979 1.00 58.44 87 ALA A C 1
ATOM 694 O O . ALA A 1 87 ? -16.660 -12.154 30.871 1.00 58.44 87 ALA A O 1
ATOM 695 N N . PRO A 1 88 ? -16.837 -10.330 32.184 1.00 51.88 88 PRO A N 1
ATOM 696 C CA . PRO A 1 88 ? -16.881 -9.359 31.102 1.00 51.88 88 PRO A CA 1
ATOM 697 C C . PRO A 1 88 ? -15.708 -9.537 30.145 1.00 51.88 88 PRO A C 1
ATOM 699 O O . PRO A 1 88 ? -14.563 -9.302 30.521 1.00 51.88 88 PRO A O 1
ATOM 702 N N . GLY A 1 89 ? -16.026 -9.920 28.906 1.00 51.41 89 GLY A N 1
ATOM 703 C CA . GLY A 1 89 ? -15.298 -9.562 27.690 1.00 51.41 89 GLY A CA 1
ATOM 704 C C . GLY A 1 89 ? -13.819 -9.928 27.602 1.00 51.41 89 GLY A C 1
ATOM 705 O O . GLY A 1 89 ? -13.212 -9.557 26.617 1.00 51.41 89 GLY A O 1
ATOM 706 N N . SER A 1 90 ? -13.205 -10.624 28.559 1.00 55.03 90 SER A N 1
ATOM 707 C CA . SER A 1 90 ? -11.748 -10.808 28.577 1.00 55.03 90 SER A CA 1
ATOM 708 C C . SER A 1 90 ? -11.264 -11.731 27.461 1.00 55.03 90 SER A C 1
ATOM 710 O O . SER A 1 90 ? -10.234 -11.457 26.859 1.00 55.03 90 SER A O 1
ATOM 712 N N . GLU A 1 91 ? -12.019 -12.781 27.136 1.00 56.69 91 GLU A N 1
ATOM 713 C CA . GLU A 1 91 ? -11.719 -13.660 26.000 1.00 56.69 91 GLU A CA 1
ATOM 714 C C . GLU A 1 91 ? -12.011 -12.979 24.661 1.00 56.69 91 GLU A C 1
ATOM 716 O O . GLU A 1 91 ? -11.200 -13.074 23.745 1.00 56.69 91 GLU A O 1
ATOM 721 N N . LEU A 1 92 ? -13.118 -12.233 24.564 1.00 56.75 92 LEU A N 1
ATOM 722 C CA . LEU A 1 92 ? -13.471 -11.499 23.347 1.00 56.75 92 LEU A CA 1
ATOM 723 C C . LEU A 1 92 ? -12.484 -10.355 23.079 1.00 56.75 92 LEU A C 1
ATOM 725 O O . LEU A 1 92 ? -12.009 -10.206 21.963 1.00 56.75 92 LEU A O 1
ATOM 729 N N . ASN A 1 93 ? -12.133 -9.582 24.106 1.00 56.00 93 ASN A N 1
ATOM 730 C CA . ASN A 1 93 ? -11.165 -8.492 24.022 1.00 56.00 93 ASN A CA 1
ATOM 731 C C . ASN A 1 93 ? -9.776 -9.032 23.692 1.00 56.00 93 ASN A C 1
ATOM 733 O O . ASN A 1 93 ? -9.127 -8.470 22.826 1.00 56.00 93 ASN A O 1
ATOM 737 N N . LYS A 1 94 ? -9.352 -10.158 24.287 1.00 60.03 94 LYS A N 1
ATOM 738 C CA . LYS A 1 94 ? -8.089 -10.815 23.914 1.00 60.03 94 LYS A CA 1
ATOM 739 C C . LYS A 1 94 ? -8.100 -11.314 22.474 1.00 60.03 94 LYS A C 1
ATOM 741 O O . LYS A 1 94 ? -7.107 -11.139 21.784 1.00 60.03 94 LYS A O 1
ATOM 746 N N . ALA A 1 95 ? -9.196 -11.911 22.007 1.00 58.59 95 ALA A N 1
ATOM 747 C CA . ALA A 1 95 ? -9.313 -12.362 20.621 1.00 58.59 95 ALA A CA 1
ATOM 748 C C . ALA A 1 95 ? -9.302 -11.184 19.630 1.00 58.59 95 ALA A C 1
ATOM 750 O O . ALA A 1 95 ? -8.687 -11.292 18.572 1.00 58.59 95 ALA A O 1
ATOM 751 N N . VAL A 1 96 ? -9.932 -10.058 19.991 1.00 58.53 96 VAL A N 1
ATOM 752 C CA . VAL A 1 96 ? -9.951 -8.798 19.224 1.00 58.53 96 VAL A CA 1
ATOM 753 C C . VAL A 1 96 ? -8.583 -8.105 19.234 1.00 58.53 96 VAL A C 1
ATOM 755 O O . VAL A 1 96 ? -8.138 -7.608 18.203 1.00 58.53 96 VAL A O 1
ATOM 758 N N . GLU A 1 97 ? -7.888 -8.091 20.372 1.00 57.69 97 GLU A N 1
ATOM 759 C CA . GLU A 1 97 ? -6.512 -7.592 20.492 1.00 57.69 97 GLU A CA 1
ATOM 760 C C . GLU A 1 97 ? -5.549 -8.463 19.673 1.00 57.69 97 GLU A C 1
ATOM 762 O O . GLU A 1 97 ? -4.769 -7.939 18.887 1.00 57.69 97 GLU A O 1
ATOM 767 N N . GLN A 1 98 ? -5.680 -9.791 19.741 1.00 55.34 98 GLN A N 1
ATOM 768 C CA . GLN A 1 98 ? -4.856 -10.721 18.963 1.00 55.34 98 GLN A CA 1
ATOM 769 C C . GLN A 1 98 ? -5.091 -10.627 17.450 1.00 55.34 98 GLN A C 1
ATOM 771 O O . GLN A 1 98 ? -4.135 -10.749 16.687 1.00 55.34 98 GLN A O 1
ATOM 776 N N . THR A 1 99 ? -6.328 -10.397 16.989 1.00 53.91 99 THR A N 1
ATOM 777 C CA . THR A 1 99 ? -6.575 -10.127 15.558 1.00 53.91 99 THR A CA 1
ATOM 778 C C . THR A 1 99 ? -6.013 -8.772 15.134 1.00 53.91 99 THR A C 1
ATOM 780 O O . THR A 1 99 ? -5.445 -8.679 14.049 1.00 53.91 99 THR A O 1
ATOM 783 N N . ARG A 1 100 ? -6.087 -7.740 15.990 1.00 53.53 100 ARG A N 1
ATOM 784 C CA . ARG A 1 100 ? -5.427 -6.449 15.728 1.00 53.53 100 ARG A CA 1
ATOM 785 C C . ARG A 1 100 ? -3.915 -6.587 15.591 1.00 53.53 100 ARG A C 1
ATOM 787 O O . ARG A 1 100 ? -3.356 -5.987 14.682 1.00 53.53 100 ARG A O 1
ATOM 794 N N . ASP A 1 101 ? -3.271 -7.366 16.453 1.00 50.91 101 ASP A N 1
ATOM 795 C CA . ASP A 1 101 ? -1.811 -7.506 16.467 1.00 50.91 101 ASP A CA 1
ATOM 796 C C . ASP A 1 101 ? -1.272 -8.260 15.238 1.00 50.91 101 ASP A C 1
ATOM 798 O O . ASP A 1 101 ? -0.195 -7.932 14.737 1.00 50.91 101 ASP A O 1
ATOM 802 N N . LEU A 1 102 ? -2.025 -9.236 14.712 1.00 52.88 102 LEU A N 1
ATOM 803 C CA . LEU A 1 102 ? -1.656 -9.957 13.485 1.00 52.88 102 LEU A CA 1
ATOM 804 C C . LEU A 1 102 ? -1.746 -9.072 12.236 1.00 52.88 102 LEU A C 1
ATOM 806 O O . LEU A 1 102 ? -0.852 -9.131 11.393 1.00 52.88 102 LEU A O 1
ATOM 810 N N . ASP A 1 103 ? -2.776 -8.229 12.141 1.00 56.25 103 ASP A N 1
ATOM 811 C CA . ASP A 1 103 ? -2.889 -7.254 11.053 1.00 56.25 103 ASP A CA 1
ATOM 812 C C . ASP A 1 103 ? -1.790 -6.183 11.152 1.00 56.25 103 ASP A C 1
ATOM 814 O O . ASP A 1 103 ? -1.198 -5.802 10.141 1.00 56.25 103 ASP A O 1
ATOM 818 N N . ASN A 1 104 ? -1.460 -5.735 12.371 1.00 61.75 104 ASN A N 1
ATOM 819 C CA . ASN A 1 104 ? -0.565 -4.597 12.583 1.00 61.75 104 ASN A CA 1
ATOM 820 C C . ASN A 1 104 ? 0.883 -4.851 12.129 1.00 61.75 104 ASN A C 1
ATOM 822 O O . ASN A 1 104 ? 1.528 -3.951 11.589 1.00 61.75 104 ASN A O 1
ATOM 826 N N . ALA A 1 105 ? 1.369 -6.088 12.271 1.00 62.44 105 ALA A N 1
ATOM 827 C CA . ALA A 1 105 ? 2.756 -6.441 11.972 1.00 62.44 105 ALA A CA 1
ATOM 828 C C . ALA A 1 105 ? 3.129 -6.294 10.482 1.00 62.44 105 ALA A C 1
ATOM 830 O O . ALA A 1 105 ? 4.267 -5.956 10.158 1.00 62.44 105 ALA A O 1
ATOM 831 N N . ALA A 1 106 ? 2.190 -6.532 9.561 1.00 63.69 106 ALA A N 1
ATOM 832 C CA . ALA A 1 106 ? 2.444 -6.382 8.125 1.00 63.69 106 ALA A CA 1
ATOM 833 C C . ALA A 1 106 ? 2.483 -4.904 7.697 1.00 63.69 106 ALA A C 1
ATOM 835 O O . ALA A 1 106 ? 3.278 -4.520 6.833 1.00 63.69 106 ALA A O 1
ATOM 836 N N . HIS A 1 107 ? 1.661 -4.059 8.331 1.00 72.25 107 HIS A N 1
ATOM 837 C CA . HIS A 1 107 ? 1.580 -2.637 8.004 1.00 72.25 107 HIS A CA 1
ATOM 838 C C . HIS A 1 107 ? 2.891 -1.905 8.313 1.00 72.25 107 HIS A C 1
ATOM 840 O O . HIS A 1 107 ? 3.315 -1.061 7.530 1.00 72.25 107 HIS A O 1
ATOM 846 N N . GLU A 1 108 ? 3.554 -2.244 9.421 1.00 75.50 108 GLU A N 1
ATOM 847 C CA . GLU A 1 108 ? 4.791 -1.590 9.874 1.00 75.50 108 GLU A CA 1
ATOM 848 C C . GLU A 1 108 ? 5.993 -1.894 8.964 1.00 75.50 108 GLU A C 1
ATOM 850 O O . GLU A 1 108 ? 6.892 -1.060 8.795 1.00 75.50 108 GLU A O 1
ATOM 855 N N . THR A 1 109 ? 5.998 -3.069 8.325 1.00 85.75 109 THR A N 1
ATOM 856 C CA . THR A 1 109 ? 7.048 -3.454 7.376 1.00 85.75 109 THR A CA 1
ATOM 857 C C . THR A 1 109 ? 6.894 -2.759 6.022 1.00 85.75 109 THR A C 1
ATOM 859 O O . THR A 1 109 ? 7.908 -2.351 5.452 1.00 85.75 109 THR A O 1
ATOM 862 N N . LEU A 1 110 ? 5.663 -2.626 5.511 1.00 89.69 110 LEU A N 1
ATOM 863 C CA . LEU A 1 110 ? 5.376 -2.157 4.145 1.00 89.69 110 LEU A CA 1
ATOM 864 C C . LEU A 1 110 ? 5.034 -0.664 4.055 1.00 89.69 110 LEU A C 1
ATOM 866 O O . LEU A 1 110 ? 5.325 -0.021 3.043 1.00 89.69 110 LEU A O 1
ATOM 870 N N . PHE A 1 111 ? 4.430 -0.103 5.101 1.00 91.19 111 PHE A N 1
ATOM 871 C CA . PHE A 1 111 ? 3.947 1.271 5.132 1.00 91.19 111 PHE A CA 1
ATOM 872 C C . PHE A 1 111 ? 4.608 2.075 6.253 1.00 91.19 111 PHE A C 1
ATOM 874 O O . PHE A 1 111 ? 5.080 1.568 7.272 1.00 91.19 111 PHE A O 1
ATOM 881 N N . GLU A 1 112 ? 4.634 3.383 6.054 1.00 90.44 112 GLU A N 1
ATOM 882 C CA . GLU A 1 112 ? 4.864 4.368 7.094 1.00 90.44 112 GLU A CA 1
ATOM 883 C C . GLU A 1 112 ? 3.544 5.031 7.462 1.00 90.44 112 GLU A C 1
ATOM 885 O O . GLU A 1 112 ? 2.759 5.379 6.584 1.00 90.44 112 GLU A O 1
ATOM 890 N N . VAL A 1 113 ? 3.293 5.232 8.752 1.00 89.06 113 VAL A N 1
ATOM 891 C CA . VAL A 1 113 ? 2.106 5.959 9.201 1.00 89.06 113 VAL A CA 1
ATOM 892 C C . VAL A 1 113 ? 2.496 7.406 9.480 1.00 89.06 113 VAL A C 1
ATOM 894 O O . VAL A 1 113 ? 3.266 7.700 10.391 1.00 89.06 113 VAL A O 1
ATOM 897 N N . SER A 1 114 ? 1.945 8.315 8.682 1.00 88.19 114 SER A N 1
ATOM 898 C CA . SER A 1 114 ? 2.040 9.759 8.890 1.00 88.19 114 SER A CA 1
ATOM 899 C C . SER A 1 114 ? 1.407 10.166 10.231 1.00 88.19 114 SER A C 1
ATOM 901 O O . SER A 1 114 ? 0.451 9.520 10.670 1.00 88.19 114 SER A O 1
ATOM 903 N N . PRO A 1 115 ? 1.825 11.288 10.853 1.00 87.88 115 PRO A N 1
ATOM 904 C CA . PRO A 1 115 ? 1.181 11.829 12.057 1.00 87.88 115 PRO A CA 1
ATOM 905 C C . PRO A 1 115 ? -0.337 12.041 11.934 1.00 87.88 115 PRO A C 1
ATOM 907 O O . PRO A 1 115 ? -1.042 12.061 12.938 1.00 87.88 115 PRO A O 1
ATOM 910 N N . PHE A 1 116 ? -0.851 12.184 10.709 1.00 85.62 116 PHE A N 1
ATOM 911 C CA . PHE A 1 116 ? -2.282 12.329 10.426 1.00 85.62 116 PHE A CA 1
ATOM 912 C C . PHE A 1 116 ? -3.014 10.991 10.206 1.00 85.62 116 PHE A C 1
ATOM 914 O O . PHE A 1 116 ? -4.171 10.991 9.789 1.00 85.62 116 PHE A O 1
ATOM 921 N N . GLY A 1 117 ? -2.357 9.856 10.466 1.00 83.88 117 GLY A N 1
ATOM 922 C CA . GLY A 1 117 ? -2.932 8.516 10.318 1.00 83.88 117 GLY A CA 1
ATOM 923 C C . GLY A 1 117 ? -3.032 8.030 8.870 1.00 83.88 117 GLY A C 1
ATOM 924 O O . GLY A 1 117 ? -3.861 7.173 8.572 1.00 83.88 117 GLY A O 1
ATOM 925 N N . GLN A 1 118 ? -2.227 8.596 7.968 1.00 89.69 118 GLN A N 1
ATOM 926 C CA . GLN A 1 118 ? -2.168 8.183 6.566 1.00 89.69 118 GLN A CA 1
ATOM 927 C C . GLN A 1 118 ? -1.056 7.151 6.362 1.00 89.69 118 GLN A C 1
ATOM 929 O O . GLN A 1 118 ? 0.070 7.373 6.802 1.00 89.69 118 GLN A O 1
ATOM 934 N N . PHE A 1 119 ? -1.366 6.057 5.677 1.00 91.50 119 PHE A N 1
ATOM 935 C CA . PHE A 1 119 ? -0.427 5.008 5.306 1.00 91.50 119 PHE A CA 1
ATOM 936 C C . PHE A 1 119 ? 0.290 5.392 4.009 1.00 91.50 119 PHE A C 1
ATOM 938 O O . PHE A 1 119 ? -0.341 5.602 2.974 1.00 91.50 119 PHE A O 1
ATOM 945 N N . VAL A 1 120 ? 1.613 5.494 4.081 1.00 93.00 120 VAL A N 1
ATOM 946 C CA . VAL A 1 120 ? 2.502 5.879 2.984 1.00 93.00 120 VAL A CA 1
ATOM 947 C C . VAL A 1 120 ? 3.346 4.663 2.592 1.00 93.00 120 VAL A C 1
ATOM 949 O O . VAL A 1 120 ? 4.082 4.150 3.436 1.00 93.00 120 VAL A O 1
ATOM 952 N N . PRO A 1 121 ? 3.264 4.175 1.344 1.00 93.88 121 PRO A N 1
ATOM 953 C CA . PRO A 1 121 ? 4.073 3.053 0.875 1.00 93.88 121 PRO A CA 1
ATOM 954 C C . PRO A 1 121 ? 5.575 3.308 1.019 1.00 93.88 121 PRO A C 1
ATOM 956 O O . PRO A 1 121 ? 6.079 4.355 0.609 1.00 93.88 121 PRO A O 1
ATOM 959 N N . ARG A 1 122 ? 6.325 2.321 1.521 1.00 94.62 122 ARG A N 1
ATOM 960 C CA . ARG A 1 122 ? 7.798 2.339 1.500 1.00 94.62 122 ARG A CA 1
ATOM 961 C C . ARG A 1 122 ? 8.316 1.900 0.128 1.00 94.62 122 ARG A C 1
ATOM 963 O O . ARG A 1 122 ? 8.956 0.857 -0.001 1.00 94.62 122 ARG A O 1
ATOM 970 N N . ALA A 1 123 ? 8.017 2.684 -0.906 1.00 94.94 123 ALA A N 1
ATOM 971 C CA . ALA A 1 123 ? 8.323 2.355 -2.295 1.00 94.94 123 ALA A CA 1
ATOM 972 C C . ALA A 1 123 ? 9.043 3.485 -3.034 1.00 94.94 123 ALA A C 1
ATOM 974 O O . ALA A 1 123 ? 8.747 4.663 -2.849 1.00 94.94 123 ALA A O 1
ATOM 975 N N . ILE A 1 124 ? 9.963 3.103 -3.917 1.00 95.69 124 ILE A N 1
ATOM 976 C CA . ILE A 1 124 ? 10.660 3.990 -4.844 1.00 95.69 124 ILE A CA 1
ATOM 977 C C . ILE A 1 124 ? 10.425 3.465 -6.258 1.00 95.69 124 ILE A C 1
ATOM 979 O O . ILE A 1 124 ? 10.700 2.300 -6.548 1.00 95.69 124 ILE A O 1
ATOM 983 N N . PHE A 1 125 ? 9.950 4.342 -7.137 1.00 95.50 125 PHE A N 1
ATOM 984 C CA . PHE A 1 125 ? 9.713 4.058 -8.548 1.00 95.50 125 PHE A CA 1
ATOM 985 C C . PHE A 1 125 ? 10.735 4.825 -9.383 1.00 95.50 125 PHE A C 1
ATOM 987 O O . PHE A 1 125 ? 10.916 6.028 -9.195 1.00 95.50 125 PHE A O 1
ATOM 994 N N . VAL A 1 126 ? 11.421 4.128 -10.287 1.00 95.19 126 VAL A N 1
ATOM 995 C CA . VAL A 1 126 ? 12.462 4.707 -11.141 1.00 95.19 126 VAL A CA 1
ATOM 996 C C . VAL A 1 126 ? 12.210 4.296 -12.579 1.00 95.19 126 VAL A C 1
ATOM 998 O O . VAL A 1 126 ? 12.241 3.114 -12.904 1.00 95.19 126 VAL A O 1
ATOM 1001 N N . ASP A 1 127 ? 12.023 5.272 -13.455 1.00 94.56 127 ASP A N 1
ATOM 1002 C CA . ASP A 1 127 ? 11.933 5.064 -14.894 1.00 94.56 127 ASP A CA 1
ATOM 1003 C C . ASP A 1 127 ? 12.568 6.257 -15.619 1.00 94.56 127 ASP A C 1
ATOM 1005 O O . ASP A 1 127 ? 12.558 7.382 -15.118 1.00 94.56 127 ASP A O 1
ATOM 1009 N N . SER A 1 128 ? 13.149 6.001 -16.789 1.00 93.12 128 SER A N 1
ATOM 1010 C CA . SER A 1 128 ? 13.613 7.040 -17.709 1.00 93.12 128 SER A CA 1
ATOM 1011 C C . SER A 1 128 ? 12.463 7.731 -18.442 1.00 93.12 128 SER A C 1
ATOM 1013 O O . SER A 1 128 ? 12.642 8.844 -18.935 1.00 93.12 128 SER A O 1
ATOM 1015 N N . GLU A 1 129 ? 11.297 7.086 -18.529 1.00 91.44 129 GLU A N 1
ATOM 1016 C CA . GLU A 1 129 ? 10.109 7.647 -19.158 1.00 91.44 129 GLU A CA 1
ATOM 1017 C C . GLU A 1 129 ? 9.116 8.166 -18.097 1.00 91.44 129 GLU A C 1
ATOM 1019 O O . GLU A 1 129 ? 8.521 7.383 -17.354 1.00 91.44 129 GLU A O 1
ATOM 1024 N N . PRO A 1 130 ? 8.862 9.487 -18.025 1.00 88.50 130 PRO A N 1
ATOM 1025 C CA . PRO A 1 130 ? 8.002 10.063 -16.987 1.00 88.50 130 PRO A CA 1
ATOM 1026 C C . PRO A 1 130 ? 6.527 9.664 -17.133 1.00 88.50 130 PRO A C 1
ATOM 1028 O O . PRO A 1 130 ? 5.780 9.696 -16.156 1.00 88.50 130 PRO A O 1
ATOM 1031 N N . SER A 1 131 ? 6.102 9.271 -18.340 1.00 89.25 131 SER A N 1
ATOM 1032 C CA . SER A 1 131 ? 4.724 8.852 -18.628 1.00 89.25 131 SER A CA 1
ATOM 1033 C C . SER A 1 131 ? 4.304 7.606 -17.834 1.00 89.25 131 SER A C 1
ATOM 1035 O O . SER A 1 131 ? 3.110 7.383 -17.634 1.00 89.25 131 SER A O 1
ATOM 1037 N N . VAL A 1 132 ? 5.280 6.820 -17.369 1.00 86.88 132 VAL A N 1
ATOM 1038 C CA . VAL A 1 132 ? 5.085 5.539 -16.687 1.00 86.88 132 VAL A CA 1
ATOM 1039 C C . VAL A 1 132 ? 4.749 5.716 -15.200 1.00 86.88 132 VAL A C 1
ATOM 1041 O O . VAL A 1 132 ? 3.994 4.917 -14.659 1.00 86.88 132 VAL A O 1
ATOM 1044 N N . ILE A 1 133 ? 5.274 6.755 -14.537 1.00 83.62 133 ILE A N 1
ATOM 1045 C CA . ILE A 1 133 ? 5.127 6.964 -13.078 1.00 83.62 133 ILE A CA 1
ATOM 1046 C C . ILE A 1 133 ? 3.926 7.872 -12.734 1.00 83.62 133 ILE A C 1
ATOM 1048 O O . ILE A 1 133 ? 3.438 7.857 -11.611 1.00 83.62 133 ILE A O 1
ATOM 1052 N N . GLY A 1 134 ? 3.431 8.666 -13.688 1.00 71.50 134 GLY A N 1
ATOM 1053 C CA . GLY A 1 134 ? 2.402 9.691 -13.453 1.00 71.50 134 GLY A CA 1
ATOM 1054 C C . GLY A 1 134 ? 0.957 9.304 -13.791 1.00 71.50 134 GLY A C 1
ATOM 1055 O O . GLY A 1 134 ? 0.164 10.211 -14.043 1.00 71.50 134 GLY A O 1
ATOM 1056 N N . ARG A 1 135 ? 0.625 8.010 -13.876 1.00 58.94 135 ARG A N 1
ATOM 1057 C CA . ARG A 1 135 ? -0.735 7.528 -14.177 1.00 58.94 135 ARG A CA 1
ATOM 1058 C C . ARG A 1 135 ? -1.375 6.831 -12.994 1.00 58.94 135 ARG A C 1
ATOM 1060 O O . ARG A 1 135 ? -0.654 6.059 -12.330 1.00 58.94 135 ARG A O 1
#

Foldseek 3Di:
DDDQAADAAEFEAQVSLVVVVVVVVVVCVVLCQDPQQAHDQPPVNVVVVVVVVCVVVCPPDPDPVVDPPVVCPDPVNVVVVPPPDPDPCPVVVVVVVVVVVVSVSVQRHAFDQDPVRGTHGSYDYYYPDPVRNPD

Secondary structure (DSSP, 8-state):
-PPPPP--EEEEHHHHHHHHHHHHHHHHHHTTB-TTSPBPPPHHHHHHHHHHHHHHTT-----GGGS-GGGT--HHHHHHHTSPPPSSSHHHHHHHHHHHHHHHHHHHHHEEE-TTS-EEE-EEEE-S-GGGT--